Protein AF-A0A918ZRV4-F1 (afdb_monomer_lite)

pLDDT: mean 85.84, std 7.63, range [48.28, 94.5]

Sequence (130 aa):
MVKSHVATDGWVVISCAATLVYVVAMRWCMPTPQAKLRISVAPFVGLVFLVPTAMARGYSLSHTLYLYSCVLLTFVIMLAPVRKRVMADIVEQQQKPWEKVPFNTVSLYWVTFSATGCIIAMIYLWPVLE

Organism: NCBI:txid66376

Foldseek 3Di:
DQQAAQDLVNLVVLLVVLLVLLLVLQLVLEPDPVSSVVSNCVLVVCCVVQVVVCVVVVHDSSLSSLVSSLVSVLVSQLDNVCSVQSNVLVVVCVVVVPDNDDRDPVSVVSNVVSNVVSVVCSVVVVRSHD

Structure (mmCIF, N/CA/C/O backbone):
data_AF-A0A918ZRV4-F1
#
_entry.id   AF-A0A918ZRV4-F1
#
loop_
_atom_site.group_PDB
_atom_site.id
_atom_site.type_symbol
_atom_site.label_atom_id
_atom_site.label_alt_id
_atom_site.label_comp_id
_atom_site.label_asym_id
_atom_site.label_entity_id
_atom_site.label_seq_id
_atom_site.pdbx_PDB_ins_code
_atom_site.Cartn_x
_atom_site.Cartn_y
_atom_site.Cartn_z
_atom_site.occupancy
_atom_site.B_iso_or_equiv
_atom_site.auth_seq_id
_atom_site.auth_comp_id
_atom_site.auth_asym_id
_atom_site.auth_atom_id
_atom_site.pdbx_PDB_model_num
ATOM 1 N N . MET A 1 1 ? 15.061 -19.316 -12.029 1.00 48.28 1 MET A N 1
ATOM 2 C CA . MET A 1 1 ? 14.217 -18.114 -11.851 1.00 48.28 1 MET A CA 1
ATOM 3 C C . MET A 1 1 ? 13.929 -17.552 -13.229 1.00 48.28 1 MET A C 1
ATOM 5 O O . MET A 1 1 ? 14.874 -17.224 -13.932 1.00 48.28 1 MET A O 1
ATOM 9 N N . VAL A 1 2 ? 12.665 -17.531 -13.650 1.00 4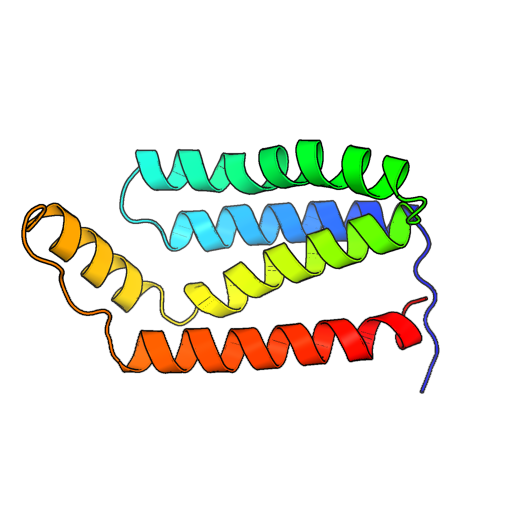9.72 2 VAL A N 1
ATOM 10 C CA . VAL A 1 2 ? 12.256 -16.907 -14.918 1.00 49.72 2 VAL A CA 1
ATOM 11 C C . VAL A 1 2 ? 12.281 -15.392 -14.701 1.00 49.72 2 VAL A C 1
ATOM 13 O O . VAL A 1 2 ? 11.508 -14.894 -13.886 1.00 49.72 2 VAL A O 1
ATOM 16 N N . LYS A 1 3 ? 13.196 -14.675 -15.363 1.00 55.12 3 LYS A N 1
ATOM 17 C CA . LYS A 1 3 ? 13.190 -13.204 -15.385 1.00 55.12 3 LYS A CA 1
ATOM 18 C C . LYS A 1 3 ? 12.001 -12.747 -16.221 1.00 55.12 3 LYS A C 1
ATOM 20 O O . LYS A 1 3 ? 11.885 -13.156 -17.375 1.00 55.12 3 LYS A O 1
ATOM 25 N N . SER A 1 4 ? 11.114 -11.956 -15.630 1.00 68.38 4 SER A N 1
ATOM 26 C CA . SER A 1 4 ? 9.928 -11.431 -16.309 1.00 68.38 4 SER A CA 1
ATOM 27 C C . SER A 1 4 ? 10.033 -9.915 -16.328 1.00 68.38 4 SER A C 1
ATOM 29 O O . SER A 1 4 ? 9.677 -9.271 -15.350 1.00 68.38 4 SER A O 1
ATOM 31 N N . HIS A 1 5 ? 10.546 -9.359 -17.423 1.00 79.12 5 HIS A N 1
ATOM 32 C CA . HIS A 1 5 ? 10.702 -7.915 -17.571 1.00 79.12 5 HIS A CA 1
ATOM 33 C C . HIS A 1 5 ? 9.333 -7.239 -17.688 1.00 79.12 5 HIS A C 1
ATOM 35 O O . HIS A 1 5 ? 8.541 -7.581 -18.571 1.00 79.12 5 HIS A O 1
ATOM 41 N N . VAL A 1 6 ? 9.062 -6.265 -16.820 1.00 81.88 6 VAL A N 1
ATOM 42 C CA . VAL A 1 6 ? 7.846 -5.449 -16.890 1.00 81.88 6 VAL A CA 1
ATOM 43 C C . VAL A 1 6 ? 8.196 -4.073 -17.444 1.00 81.88 6 VAL A C 1
ATOM 45 O O . VAL A 1 6 ? 8.858 -3.263 -16.792 1.00 81.88 6 VAL A O 1
ATOM 48 N N . ALA A 1 7 ? 7.713 -3.801 -18.654 1.00 86.50 7 ALA A N 1
ATOM 49 C CA . ALA A 1 7 ? 7.874 -2.508 -19.300 1.00 86.50 7 ALA A CA 1
ATOM 50 C C . ALA A 1 7 ? 7.110 -1.393 -18.550 1.00 86.50 7 ALA A C 1
ATOM 52 O O . ALA A 1 7 ? 6.275 -1.633 -17.673 1.00 86.50 7 ALA A O 1
ATOM 53 N N . THR A 1 8 ? 7.435 -0.134 -18.854 1.00 85.19 8 THR A N 1
ATOM 54 C CA . THR A 1 8 ? 6.900 1.027 -18.112 1.00 85.19 8 THR A CA 1
ATOM 55 C C . THR A 1 8 ? 5.381 1.154 -18.230 1.00 85.19 8 THR A C 1
ATOM 57 O O . THR A 1 8 ? 4.722 1.496 -17.253 1.00 85.19 8 THR A O 1
ATOM 60 N N . ASP A 1 9 ? 4.817 0.831 -19.390 1.00 85.38 9 ASP A N 1
ATOM 61 C CA . ASP A 1 9 ? 3.373 0.736 -19.620 1.00 85.38 9 ASP A CA 1
ATOM 62 C C . ASP A 1 9 ? 2.714 -0.319 -18.716 1.00 85.38 9 ASP A C 1
ATOM 64 O O . ASP A 1 9 ? 1.684 -0.047 -18.094 1.00 85.38 9 ASP A O 1
ATOM 68 N N . GLY A 1 10 ? 3.356 -1.479 -18.548 1.00 88.75 10 GLY A N 1
ATOM 69 C CA . GLY A 1 10 ? 2.939 -2.503 -17.591 1.00 88.75 10 GLY A CA 1
ATOM 70 C C . GLY A 1 10 ? 2.912 -1.974 -16.155 1.00 88.75 10 GLY A C 1
ATOM 71 O O . GLY A 1 10 ? 1.928 -2.163 -15.437 1.00 88.75 10 GLY A O 1
ATOM 72 N N . TRP A 1 11 ? 3.942 -1.229 -15.748 1.00 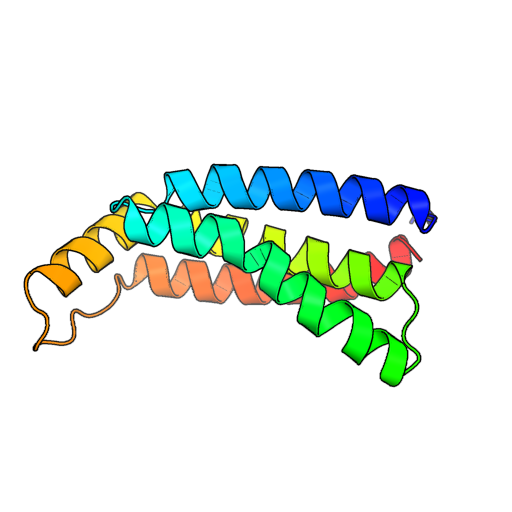90.38 11 TRP A N 1
ATOM 73 C CA . TRP A 1 11 ? 3.990 -0.600 -14.426 1.00 90.38 11 TRP A CA 1
ATOM 74 C C . TRP A 1 11 ? 2.923 0.475 -14.220 1.00 90.38 11 TRP A C 1
ATOM 76 O O . TRP A 1 11 ? 2.397 0.592 -13.112 1.00 90.38 11 TRP A O 1
ATOM 86 N N . VAL A 1 12 ? 2.548 1.222 -15.263 1.00 89.81 12 VAL A N 1
ATOM 87 C CA . VAL A 1 12 ? 1.422 2.165 -15.192 1.00 89.81 12 VAL A CA 1
ATOM 88 C C . VAL A 1 12 ? 0.133 1.409 -14.870 1.00 89.81 12 VAL A C 1
ATOM 90 O O . VAL A 1 12 ? -0.542 1.754 -13.899 1.00 89.81 12 VAL A O 1
ATOM 93 N N . VAL A 1 13 ? -0.168 0.327 -15.594 1.00 92.19 13 VAL A N 1
ATOM 94 C CA . VAL A 1 13 ? -1.366 -0.494 -15.342 1.00 92.19 13 VAL A CA 1
ATOM 95 C C . VAL A 1 13 ? -1.356 -1.084 -13.929 1.00 92.19 13 VAL A C 1
ATOM 97 O O . VAL A 1 13 ? -2.358 -0.987 -13.215 1.00 92.19 13 VAL A O 1
ATOM 100 N N . ILE A 1 14 ? -0.220 -1.637 -13.491 1.00 91.81 14 ILE A N 1
ATOM 101 C CA . ILE A 1 14 ? -0.064 -2.193 -12.138 1.00 91.81 14 ILE A CA 1
ATOM 102 C C . ILE A 1 14 ? -0.284 -1.111 -11.079 1.00 91.81 14 ILE A C 1
ATOM 104 O O . ILE A 1 14 ? -1.006 -1.345 -10.112 1.00 91.81 14 ILE A O 1
ATOM 108 N N . SER A 1 15 ? 0.272 0.086 -11.270 1.00 90.88 15 SER A N 1
ATOM 109 C CA . SER A 1 15 ? 0.111 1.194 -10.326 1.00 90.88 15 SER A CA 1
ATOM 110 C C . SER A 1 15 ? -1.337 1.677 -10.230 1.00 90.88 15 SER A C 1
ATOM 112 O O . SER A 1 15 ? -1.832 1.932 -9.127 1.00 90.88 15 SER A O 1
ATOM 114 N N . CYS A 1 16 ? -2.065 1.720 -11.352 1.00 92.19 16 CYS A N 1
ATOM 115 C CA . CYS A 1 16 ? -3.493 2.021 -11.365 1.00 92.19 16 CYS A CA 1
ATOM 116 C C . CYS A 1 16 ? -4.288 0.952 -10.605 1.00 92.19 16 CYS A C 1
ATOM 118 O O . CYS A 1 16 ? -5.103 1.285 -9.742 1.00 92.19 16 CYS A O 1
ATOM 120 N N . ALA A 1 17 ? -4.016 -0.329 -10.866 1.00 93.75 17 ALA A N 1
ATOM 121 C CA . ALA A 1 17 ? -4.663 -1.436 -10.170 1.00 93.75 17 ALA A CA 1
ATOM 122 C C . ALA A 1 17 ? -4.364 -1.414 -8.659 1.00 93.75 17 ALA A C 1
ATOM 124 O O . ALA A 1 17 ? -5.285 -1.504 -7.847 1.00 93.75 17 ALA A O 1
ATOM 125 N N . ALA A 1 18 ? -3.103 -1.212 -8.269 1.00 92.75 18 ALA A N 1
ATOM 126 C CA . ALA A 1 18 ? -2.685 -1.097 -6.873 1.00 92.75 18 ALA A CA 1
ATOM 127 C C . ALA A 1 18 ? -3.354 0.095 -6.173 1.00 92.75 18 ALA A C 1
ATOM 129 O O . ALA A 1 18 ? -3.779 -0.029 -5.026 1.00 92.75 18 ALA A O 1
ATOM 130 N N . THR A 1 19 ? -3.524 1.220 -6.873 1.00 93.88 19 THR A N 1
ATOM 131 C CA . THR A 1 19 ? -4.260 2.388 -6.365 1.00 93.88 19 THR A CA 1
ATOM 132 C C . THR A 1 19 ? -5.720 2.055 -6.096 1.00 93.88 19 THR A C 1
ATOM 134 O O . THR A 1 19 ? -6.229 2.372 -5.022 1.00 93.88 19 THR A O 1
ATOM 137 N N . LEU A 1 20 ? -6.395 1.375 -7.024 1.00 94.44 20 LEU A N 1
ATOM 138 C CA . LEU A 1 20 ? -7.783 0.957 -6.825 1.00 94.44 20 LEU A CA 1
ATOM 139 C C . LEU A 1 20 ? -7.915 -0.002 -5.637 1.00 94.44 20 LEU A C 1
ATOM 141 O O . LEU A 1 20 ? -8.767 0.210 -4.771 1.00 94.44 20 LEU A O 1
ATOM 145 N N . VAL A 1 21 ? -7.040 -1.010 -5.554 1.00 94.50 21 VAL A N 1
ATOM 146 C CA . VAL A 1 21 ? -6.997 -1.958 -4.431 1.00 94.50 21 VAL A CA 1
ATOM 147 C C . VAL A 1 21 ? -6.777 -1.221 -3.113 1.00 94.50 21 VAL A C 1
ATOM 149 O O . VAL A 1 21 ? -7.521 -1.446 -2.158 1.00 94.50 21 VAL A O 1
ATOM 152 N N . TYR A 1 22 ? -5.812 -0.301 -3.072 1.00 93.50 22 TYR A N 1
ATOM 153 C CA . TYR A 1 22 ? -5.544 0.530 -1.906 1.00 93.50 22 TYR A CA 1
ATOM 154 C C . TYR A 1 22 ? -6.774 1.334 -1.499 1.00 93.50 22 TYR A C 1
ATOM 156 O O . TYR A 1 22 ? -7.211 1.240 -0.356 1.00 93.50 22 TYR A O 1
ATOM 164 N N . VAL A 1 23 ? -7.381 2.085 -2.417 1.00 93.62 23 VAL A N 1
ATOM 165 C CA . VAL A 1 23 ? -8.527 2.942 -2.098 1.00 93.62 23 VAL A CA 1
ATOM 166 C C . VAL A 1 23 ? -9.692 2.110 -1.566 1.00 93.62 23 VAL A C 1
ATOM 168 O O . VAL A 1 23 ? -10.271 2.465 -0.540 1.00 93.62 23 VAL A O 1
ATOM 171 N N . VAL A 1 24 ? -10.021 0.989 -2.210 1.00 93.25 24 VAL A N 1
ATOM 172 C CA . VAL A 1 24 ? -11.117 0.113 -1.772 1.00 93.25 24 VAL A CA 1
ATOM 173 C C . VAL A 1 24 ? -10.824 -0.483 -0.396 1.00 93.25 24 VAL A C 1
ATOM 175 O O . VAL A 1 24 ? -11.641 -0.348 0.520 1.00 93.25 24 VAL A O 1
ATOM 178 N N . ALA A 1 25 ? -9.653 -1.099 -0.221 1.00 91.69 25 ALA A N 1
ATOM 179 C CA . ALA A 1 25 ? -9.285 -1.755 1.028 1.00 91.69 25 ALA A CA 1
ATOM 180 C C . ALA A 1 25 ? -9.176 -0.753 2.184 1.00 91.69 25 ALA A C 1
ATOM 182 O O . ALA A 1 25 ? -9.736 -0.970 3.259 1.00 91.69 25 ALA A O 1
ATOM 183 N N . MET A 1 26 ? -8.522 0.384 1.960 1.00 90.94 26 MET A N 1
ATOM 184 C CA . MET A 1 26 ? -8.328 1.397 2.990 1.00 90.94 26 MET A CA 1
ATOM 185 C C . MET A 1 26 ? -9.626 2.115 3.352 1.00 90.94 26 MET A C 1
ATOM 187 O O . MET A 1 26 ? -9.870 2.353 4.534 1.00 90.94 26 MET A O 1
ATOM 191 N N . ARG A 1 27 ? -10.512 2.399 2.386 1.00 90.50 27 ARG A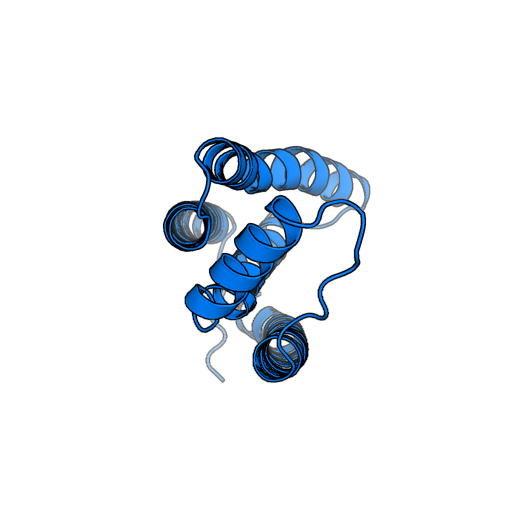 N 1
ATOM 192 C CA . ARG A 1 27 ? -11.850 2.937 2.694 1.00 90.50 27 ARG A CA 1
ATOM 193 C C . ARG A 1 27 ? -12.678 1.960 3.519 1.00 90.50 27 ARG A C 1
ATOM 195 O O . ARG A 1 27 ? -13.445 2.411 4.368 1.00 90.50 27 ARG A O 1
ATOM 202 N N . TRP A 1 28 ? -12.529 0.653 3.295 1.00 88.81 28 TRP A N 1
ATOM 203 C CA . TRP A 1 28 ? -13.166 -0.364 4.133 1.00 88.81 28 TRP A CA 1
ATOM 204 C C . TRP A 1 28 ? -12.642 -0.308 5.573 1.00 88.81 28 TRP A C 1
ATOM 206 O O . TRP A 1 28 ? -13.415 -0.450 6.517 1.00 88.81 28 TRP A O 1
ATOM 216 N N . CYS A 1 29 ? -11.342 -0.076 5.759 1.00 86.50 29 CYS A N 1
ATOM 217 C CA . CYS A 1 29 ? -10.705 -0.055 7.078 1.00 86.50 29 CYS A CA 1
ATOM 218 C C . CYS A 1 29 ? -10.994 1.204 7.908 1.00 86.50 29 CYS A C 1
ATOM 220 O O . CYS A 1 29 ? -10.627 1.242 9.078 1.00 86.50 29 CYS A O 1
ATOM 222 N N . MET A 1 30 ? -11.616 2.236 7.333 1.00 87.81 30 MET A N 1
ATOM 223 C CA . MET A 1 30 ? -11.831 3.515 8.012 1.00 87.81 30 MET A CA 1
ATOM 224 C C . MET A 1 30 ? -13.269 3.650 8.536 1.00 87.81 30 MET A C 1
ATOM 226 O O . MET A 1 30 ? -14.215 3.492 7.757 1.00 87.81 30 MET A O 1
ATOM 230 N N . PRO A 1 31 ? -13.470 3.990 9.826 1.00 85.00 31 PRO A N 1
ATOM 231 C CA . PRO A 1 31 ? -14.808 4.088 10.407 1.00 85.00 31 PRO A CA 1
ATOM 232 C C . PRO A 1 31 ? -15.525 5.392 10.027 1.00 85.00 31 PRO A C 1
ATOM 234 O O . PRO A 1 31 ? -16.739 5.389 9.835 1.00 85.00 31 PRO A O 1
ATOM 237 N N . THR A 1 32 ? -14.794 6.499 9.853 1.00 85.31 32 THR A N 1
ATOM 238 C CA . THR A 1 32 ? -15.384 7.830 9.635 1.00 85.31 32 THR A CA 1
ATOM 239 C C . THR A 1 32 ? -15.336 8.274 8.166 1.00 85.31 32 THR A C 1
ATOM 241 O O . THR A 1 32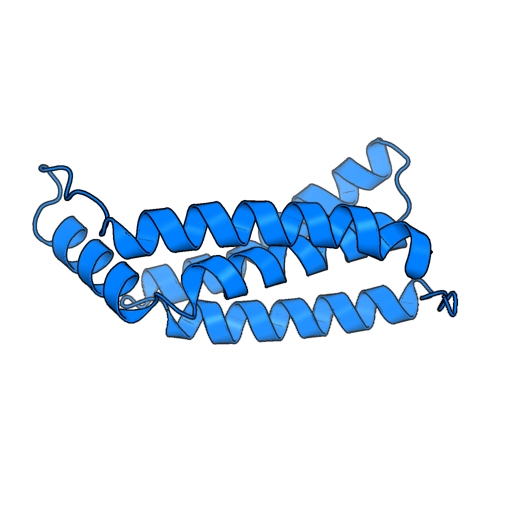 ? -14.391 7.948 7.439 1.00 85.31 32 THR A O 1
ATOM 244 N N . PRO A 1 33 ? -16.325 9.060 7.695 1.00 84.94 33 PRO A N 1
ATOM 245 C CA . PRO A 1 33 ? -16.355 9.552 6.315 1.00 84.94 33 PRO A CA 1
ATOM 246 C C . PRO A 1 33 ? -15.174 10.480 5.991 1.00 84.94 33 PRO A C 1
ATOM 248 O O . PRO A 1 33 ? -14.628 10.415 4.890 1.00 84.94 33 PRO A O 1
ATOM 251 N N . GLN A 1 34 ? -14.713 11.284 6.954 1.00 84.50 34 GLN A N 1
ATOM 252 C CA . GLN A 1 34 ? -13.539 12.143 6.769 1.00 84.50 34 GLN A CA 1
ATOM 253 C C . GLN A 1 34 ? -12.249 11.330 6.586 1.00 84.50 34 GLN A C 1
ATOM 255 O O . GLN A 1 34 ? -11.449 11.645 5.705 1.00 84.50 34 GLN A O 1
ATOM 260 N N . ALA A 1 35 ? -12.055 10.255 7.360 1.00 84.25 35 ALA A N 1
ATOM 261 C CA . ALA A 1 35 ? -10.898 9.375 7.197 1.00 84.25 35 ALA A CA 1
ATOM 262 C C . ALA A 1 35 ? -10.927 8.642 5.845 1.00 84.25 35 ALA A C 1
ATOM 264 O O . ALA A 1 35 ? -9.899 8.551 5.174 1.00 84.25 35 ALA A O 1
ATOM 265 N N . LYS A 1 36 ? -12.113 8.208 5.389 1.00 87.88 36 LYS A N 1
ATOM 266 C CA . LYS A 1 36 ? -12.300 7.631 4.045 1.00 87.88 36 LYS A CA 1
ATOM 267 C C . LYS A 1 36 ? -11.913 8.609 2.936 1.00 87.88 36 LYS A C 1
ATOM 269 O O . LYS A 1 36 ? -11.289 8.197 1.959 1.00 87.88 36 LYS A O 1
ATOM 274 N N . LEU A 1 37 ? -12.258 9.890 3.077 1.00 88.75 37 LEU A N 1
ATOM 275 C CA . LEU A 1 37 ? -11.879 10.916 2.105 1.00 88.75 37 LEU A CA 1
ATOM 276 C C . LEU A 1 37 ? -10.359 11.118 2.087 1.00 88.75 37 LEU A C 1
ATOM 278 O O . LEU A 1 37 ? -9.742 10.994 1.033 1.00 88.75 37 LEU A O 1
ATOM 282 N N . ARG A 1 38 ? -9.747 11.344 3.258 1.00 86.25 38 ARG A N 1
ATOM 283 C CA . ARG A 1 38 ? -8.294 11.551 3.380 1.00 86.25 38 ARG A CA 1
ATOM 284 C C . ARG A 1 38 ? -7.503 10.395 2.778 1.00 86.25 38 ARG A C 1
ATOM 286 O O . ARG A 1 38 ? -6.571 10.627 2.014 1.00 86.25 38 ARG A O 1
ATOM 293 N N . ILE A 1 39 ? -7.915 9.158 3.054 1.00 87.06 39 ILE A N 1
ATOM 294 C CA . ILE A 1 39 ? -7.204 7.988 2.540 1.00 87.06 39 ILE A CA 1
ATOM 295 C C . ILE A 1 39 ? -7.426 7.757 1.047 1.00 87.06 39 ILE A C 1
ATOM 297 O O . ILE A 1 39 ? -6.560 7.208 0.385 1.00 87.06 39 ILE A O 1
ATOM 301 N N . SER A 1 40 ? -8.543 8.228 0.487 1.00 86.44 40 SER A N 1
ATOM 302 C CA . SER A 1 40 ? -8.762 8.170 -0.964 1.00 86.44 40 SER A CA 1
ATOM 303 C C . SER A 1 40 ? -7.836 9.126 -1.723 1.00 86.44 40 SER A C 1
ATOM 305 O O . SER A 1 40 ? -7.490 8.852 -2.865 1.00 86.44 40 SER A O 1
ATOM 307 N N . VAL A 1 41 ? -7.434 10.238 -1.096 1.00 88.88 41 VAL A N 1
ATOM 308 C CA . VAL A 1 41 ? -6.588 11.272 -1.719 1.00 88.88 41 VAL A CA 1
ATOM 309 C C . VAL A 1 41 ? -5.091 11.022 -1.476 1.00 88.88 41 VAL A C 1
ATOM 311 O O . VAL A 1 41 ? -4.262 11.392 -2.305 1.00 88.88 41 VAL A O 1
ATOM 314 N N . ALA A 1 42 ? -4.737 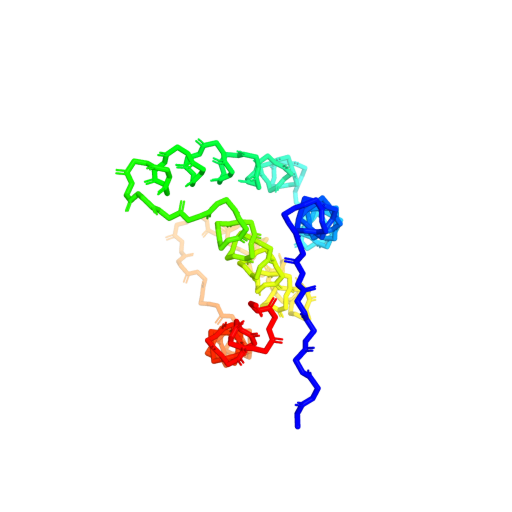10.331 -0.387 1.00 88.19 42 ALA A N 1
ATOM 315 C CA . ALA A 1 42 ? -3.363 9.960 -0.035 1.00 88.19 42 ALA A CA 1
ATOM 316 C C . ALA A 1 42 ? -2.505 9.383 -1.189 1.00 88.19 42 ALA A C 1
ATOM 318 O O . ALA A 1 42 ? -1.387 9.872 -1.368 1.00 88.19 42 ALA A O 1
ATOM 319 N N . PRO A 1 43 ? -2.974 8.413 -2.003 1.00 85.12 43 PRO A N 1
ATOM 320 C CA . PRO A 1 43 ? -2.162 7.847 -3.082 1.00 85.12 43 PRO A CA 1
ATOM 321 C C . PRO A 1 43 ? -1.823 8.876 -4.166 1.00 85.12 43 PRO A C 1
ATOM 323 O O . PRO A 1 43 ? -0.736 8.814 -4.736 1.00 85.12 43 PRO A O 1
ATOM 326 N N . PHE A 1 44 ? -2.709 9.840 -4.428 1.00 88.12 44 PHE A N 1
ATOM 327 C CA . PHE A 1 44 ? -2.479 10.893 -5.419 1.00 88.12 44 PHE A CA 1
ATOM 328 C C . PHE A 1 44 ? -1.471 11.919 -4.919 1.00 88.12 44 PHE A C 1
ATOM 330 O O . PHE A 1 44 ? -0.566 12.296 -5.655 1.00 88.12 44 PHE A O 1
ATOM 337 N N . VAL A 1 45 ? -1.580 12.315 -3.647 1.00 86.38 45 VAL A N 1
ATOM 338 C CA . VAL A 1 45 ? -0.582 13.178 -3.003 1.00 86.38 45 VAL A CA 1
ATOM 339 C C . VAL A 1 45 ? 0.784 12.500 -3.057 1.00 86.38 45 VAL A C 1
ATOM 341 O O . VAL A 1 45 ? 1.742 13.092 -3.541 1.00 86.38 45 VAL A O 1
ATOM 344 N N . GLY A 1 46 ? 0.858 11.229 -2.651 1.00 80.94 46 GLY A N 1
ATOM 345 C CA . GLY A 1 46 ? 2.086 10.442 -2.728 1.00 80.94 46 GLY A CA 1
ATOM 346 C C . GLY A 1 46 ? 2.684 10.430 -4.134 1.00 80.94 46 GLY A C 1
ATOM 347 O O . GLY A 1 46 ? 3.865 10.709 -4.286 1.00 80.94 46 GLY A O 1
ATOM 348 N N . LEU A 1 47 ? 1.871 10.194 -5.165 1.00 84.75 47 LEU A N 1
ATOM 349 C CA . LEU A 1 47 ? 2.331 10.145 -6.554 1.00 84.75 47 LEU A CA 1
ATOM 350 C C . LEU A 1 47 ? 2.850 11.503 -7.062 1.00 84.75 47 LEU A C 1
ATOM 352 O O . LEU A 1 47 ? 3.915 11.555 -7.676 1.00 84.75 47 LEU A O 1
ATOM 356 N N . VAL A 1 48 ? 2.153 12.603 -6.750 1.00 85.00 48 VAL A N 1
ATOM 357 C CA . VAL A 1 48 ? 2.547 13.970 -7.146 1.00 85.00 48 VAL A CA 1
ATOM 358 C C . VAL A 1 48 ? 3.864 14.401 -6.501 1.00 85.00 48 VAL A C 1
ATOM 360 O O . VAL A 1 48 ? 4.625 15.131 -7.124 1.00 85.00 48 VAL A O 1
ATOM 363 N N . PHE A 1 49 ? 4.172 13.948 -5.283 1.00 84.00 49 PHE A N 1
ATOM 364 C CA . PHE A 1 49 ? 5.464 14.235 -4.649 1.00 84.00 49 PHE A CA 1
ATOM 365 C C . PHE A 1 49 ? 6.564 13.266 -5.089 1.00 84.00 49 PHE A C 1
ATOM 367 O O . PHE A 1 49 ? 7.709 13.673 -5.295 1.00 84.00 49 PHE A O 1
ATOM 374 N N . LEU A 1 50 ? 6.237 11.984 -5.237 1.00 83.38 50 LEU A N 1
ATOM 375 C CA . LEU A 1 50 ? 7.212 10.920 -5.450 1.00 83.38 50 LEU A CA 1
ATOM 376 C C . LEU A 1 50 ? 7.741 10.894 -6.891 1.00 83.38 50 LEU A C 1
ATOM 378 O O . LEU A 1 50 ? 8.938 10.713 -7.083 1.00 83.38 50 LEU A O 1
ATOM 382 N N . VAL A 1 51 ? 6.902 11.154 -7.900 1.00 80.81 51 VAL A N 1
ATOM 383 C CA . VAL A 1 51 ? 7.339 11.143 -9.309 1.00 80.81 51 VAL A CA 1
ATOM 384 C C . VAL A 1 51 ? 8.338 12.270 -9.624 1.00 80.81 51 VAL A C 1
ATOM 386 O O . VAL A 1 51 ? 9.431 11.959 -10.099 1.00 80.81 51 VAL A O 1
ATOM 389 N N . PRO A 1 52 ? 8.070 13.555 -9.316 1.00 80.62 52 PRO A N 1
ATOM 390 C CA . PRO A 1 52 ? 9.018 14.631 -9.611 1.00 80.62 52 PRO A CA 1
ATOM 391 C C . PRO A 1 52 ? 10.323 14.506 -8.823 1.00 80.62 52 PRO A C 1
ATOM 393 O O . PRO A 1 52 ? 11.396 14.780 -9.354 1.00 80.62 52 PRO A O 1
ATOM 396 N N . THR A 1 53 ? 10.255 14.062 -7.563 1.00 82.06 53 THR A N 1
ATOM 397 C CA . THR A 1 53 ? 11.456 13.877 -6.733 1.00 82.06 53 THR A CA 1
ATOM 398 C C . THR A 1 53 ? 12.313 12.710 -7.211 1.00 82.06 53 THR A C 1
ATOM 400 O O . THR A 1 53 ? 13.540 12.823 -7.215 1.00 82.06 53 THR A O 1
ATOM 403 N N . ALA A 1 54 ? 11.696 11.614 -7.656 1.00 82.75 54 ALA A N 1
ATOM 404 C CA . ALA A 1 54 ? 12.407 10.488 -8.245 1.00 82.75 54 ALA A CA 1
ATOM 405 C C . ALA A 1 54 ? 13.080 10.879 -9.569 1.00 82.75 54 ALA A C 1
ATOM 407 O O . ALA A 1 54 ? 14.262 10.588 -9.759 1.00 82.75 54 ALA A O 1
ATOM 408 N N . MET A 1 55 ? 12.377 11.626 -10.428 1.00 81.06 55 MET A N 1
ATOM 409 C CA . MET A 1 55 ? 12.938 12.161 -11.673 1.00 81.06 55 MET A CA 1
ATOM 410 C C . MET A 1 55 ? 14.111 13.113 -11.416 1.00 81.06 55 MET A C 1
ATOM 412 O O . MET A 1 55 ? 15.150 12.984 -12.057 1.00 81.06 55 MET A O 1
ATOM 416 N N . ALA A 1 56 ? 13.995 14.016 -10.436 1.00 85.44 56 ALA A N 1
ATOM 417 C CA . ALA A 1 56 ? 15.082 14.919 -10.048 1.00 85.44 56 ALA A CA 1
ATOM 418 C C . ALA A 1 56 ? 16.332 14.175 -9.536 1.00 85.44 56 ALA A C 1
ATOM 420 O O . ALA A 1 56 ? 17.439 14.702 -9.607 1.00 85.44 56 ALA A O 1
ATOM 421 N N . ARG A 1 57 ? 16.162 12.948 -9.029 1.00 85.94 57 ARG A N 1
ATOM 422 C CA . ARG A 1 57 ? 17.248 12.063 -8.579 1.00 85.94 57 ARG A CA 1
ATOM 423 C C . ARG A 1 57 ? 17.727 11.077 -9.653 1.00 85.94 57 ARG A C 1
ATOM 425 O O . ARG A 1 57 ? 18.599 10.266 -9.362 1.00 85.94 57 ARG A O 1
ATOM 432 N N . GLY A 1 58 ? 17.180 11.140 -10.869 1.00 84.69 58 GLY A N 1
ATOM 433 C CA . GLY A 1 58 ? 17.570 10.280 -11.988 1.00 84.69 58 GLY A CA 1
ATOM 434 C C . GLY A 1 58 ? 17.035 8.845 -11.921 1.00 84.69 58 GLY A C 1
ATOM 435 O O . GLY A 1 58 ? 17.509 7.993 -12.669 1.00 84.69 58 GLY A O 1
ATOM 436 N N . TYR A 1 59 ? 16.061 8.554 -11.053 1.00 85.25 59 TYR A N 1
ATOM 437 C CA . TYR A 1 59 ? 15.415 7.239 -11.038 1.00 85.25 59 TYR A CA 1
ATOM 438 C C . TYR A 1 59 ? 14.537 7.045 -12.277 1.00 85.25 59 TYR A C 1
ATOM 440 O O . TYR A 1 59 ? 13.891 7.980 -12.755 1.00 85.25 59 TYR A O 1
ATOM 448 N N . SER A 1 60 ? 14.469 5.808 -12.776 1.00 86.62 60 SER A N 1
ATOM 449 C CA . SER A 1 60 ? 13.571 5.469 -13.878 1.00 86.62 60 SER A CA 1
ATOM 450 C C . SER A 1 60 ? 12.104 5.531 -13.440 1.00 86.62 60 SER A C 1
ATOM 452 O O . SER A 1 60 ? 11.750 5.277 -12.280 1.00 86.62 60 SER A O 1
ATOM 454 N N . LEU A 1 61 ? 11.219 5.846 -14.389 1.00 85.88 61 LEU A N 1
ATOM 455 C CA . LEU A 1 61 ? 9.781 5.886 -14.133 1.00 85.88 61 LEU A CA 1
ATOM 456 C C . LEU A 1 61 ? 9.241 4.503 -13.731 1.00 85.88 61 LEU A C 1
ATOM 458 O O . LEU A 1 61 ? 8.427 4.417 -12.817 1.00 85.88 61 LEU A O 1
ATOM 462 N N . SER A 1 62 ? 9.739 3.421 -14.342 1.00 86.94 62 SER A N 1
ATOM 463 C CA . SER A 1 62 ? 9.371 2.045 -13.978 1.00 86.94 62 SER A CA 1
ATOM 464 C C . SER A 1 62 ? 9.725 1.715 -12.528 1.00 86.94 62 SER A C 1
ATOM 466 O O . SER A 1 62 ? 8.878 1.213 -11.794 1.00 86.94 62 SER A O 1
ATOM 468 N N . HIS A 1 63 ? 10.932 2.072 -12.078 1.00 86.25 63 HIS A N 1
ATOM 469 C CA . HIS A 1 63 ? 11.354 1.855 -10.693 1.00 86.25 63 HIS A CA 1
ATOM 470 C C . HIS A 1 63 ? 10.509 2.667 -9.705 1.00 86.25 63 HIS A C 1
ATOM 472 O O . HIS A 1 63 ? 10.108 2.187 -8.647 1.00 86.25 63 HIS A O 1
ATOM 478 N N . THR A 1 64 ? 10.165 3.893 -10.090 1.00 89.50 64 THR A N 1
ATOM 479 C CA . THR A 1 64 ? 9.313 4.784 -9.299 1.00 89.50 64 THR A CA 1
ATOM 480 C C . THR A 1 64 ? 7.896 4.217 -9.135 1.00 89.50 64 THR A C 1
ATOM 482 O O . THR A 1 64 ? 7.369 4.169 -8.023 1.00 89.50 64 THR A O 1
ATOM 485 N N . LEU A 1 65 ? 7.288 3.742 -10.228 1.00 89.38 65 LEU A N 1
ATOM 486 C CA . LEU A 1 65 ? 5.953 3.132 -10.233 1.00 89.38 65 LEU A CA 1
ATOM 487 C C . LEU A 1 65 ? 5.920 1.776 -9.514 1.00 89.38 65 LEU A C 1
ATOM 489 O O . LEU A 1 65 ? 4.924 1.455 -8.857 1.00 89.38 65 LEU A O 1
ATOM 493 N N . TYR A 1 66 ? 7.008 1.009 -9.588 1.00 90.31 66 TYR A N 1
ATOM 494 C CA . TYR A 1 66 ? 7.198 -0.202 -8.796 1.00 90.31 66 TYR A CA 1
ATOM 495 C C . TYR A 1 66 ? 7.145 0.096 -7.297 1.00 90.31 66 TYR A C 1
ATOM 497 O O . TYR A 1 66 ? 6.282 -0.435 -6.595 1.00 90.31 66 TYR A O 1
ATOM 505 N N . LEU A 1 67 ? 8.010 0.998 -6.818 1.00 89.75 67 LEU A N 1
ATOM 506 C CA . LEU A 1 67 ? 8.069 1.372 -5.403 1.00 89.75 67 LEU A CA 1
ATOM 507 C C . LEU A 1 67 ? 6.732 1.934 -4.920 1.00 89.75 67 LEU A C 1
ATOM 509 O O . LEU A 1 67 ? 6.250 1.555 -3.853 1.00 89.75 67 LEU A O 1
ATOM 513 N N . TYR A 1 68 ? 6.102 2.787 -5.729 1.00 90.69 68 TYR A N 1
ATOM 514 C CA . TYR A 1 68 ? 4.769 3.308 -5.452 1.00 90.69 68 TYR A CA 1
ATOM 515 C C . TYR A 1 68 ? 3.748 2.182 -5.234 1.00 90.69 68 TYR A C 1
ATOM 517 O O . TYR A 1 68 ? 3.067 2.147 -4.207 1.00 90.69 68 TYR A O 1
ATOM 525 N N . SER A 1 69 ? 3.687 1.219 -6.156 1.00 92.25 69 SER A N 1
ATOM 526 C CA . SER A 1 69 ? 2.762 0.084 -6.078 1.00 92.25 69 SER A CA 1
ATOM 527 C C . SER A 1 69 ? 3.033 -0.790 -4.849 1.00 92.25 69 SER A C 1
ATOM 529 O O . SER A 1 69 ? 2.102 -1.138 -4.120 1.00 92.25 69 SER A O 1
ATOM 531 N N . CYS A 1 70 ? 4.303 -1.099 -4.567 1.00 91.62 70 CYS A N 1
ATOM 532 C CA . CYS A 1 70 ? 4.703 -1.873 -3.391 1.00 91.62 70 CYS A CA 1
ATOM 533 C C . CYS A 1 70 ? 4.307 -1.189 -2.082 1.00 91.62 70 CYS A C 1
ATOM 535 O O . CYS A 1 70 ? 3.775 -1.845 -1.185 1.00 91.62 70 CYS A O 1
ATOM 537 N N . VAL A 1 71 ? 4.514 0.125 -1.969 1.00 90.81 71 VAL A N 1
ATOM 538 C CA . VAL A 1 71 ? 4.139 0.896 -0.777 1.00 90.81 71 VAL A CA 1
ATOM 539 C C . VAL A 1 71 ? 2.625 0.873 -0.566 1.00 90.81 71 VAL A C 1
ATOM 541 O O . VAL A 1 71 ? 2.169 0.611 0.549 1.00 90.81 71 VAL A O 1
ATOM 544 N N . LEU A 1 72 ? 1.832 1.075 -1.624 1.00 92.44 72 LEU A N 1
ATOM 545 C CA . LEU A 1 72 ? 0.373 0.987 -1.531 1.00 92.44 72 LEU A CA 1
ATOM 546 C C . LEU A 1 72 ? -0.083 -0.391 -1.036 1.00 92.44 72 LEU A C 1
ATOM 548 O O . LEU A 1 72 ? -0.867 -0.482 -0.090 1.00 92.44 72 LEU A O 1
ATOM 552 N N . LEU A 1 73 ? 0.436 -1.467 -1.628 1.00 93.19 73 LEU A N 1
ATOM 553 C CA . LEU A 1 73 ? 0.095 -2.828 -1.214 1.00 93.19 73 LEU A CA 1
ATOM 554 C C . LEU A 1 73 ? 0.560 -3.132 0.215 1.00 93.19 73 LEU A C 1
ATOM 556 O O . LEU A 1 73 ? -0.165 -3.787 0.961 1.00 93.19 73 LEU A O 1
ATOM 560 N N . THR A 1 74 ? 1.710 -2.600 0.632 1.00 92.06 74 THR A N 1
ATOM 561 C CA . THR A 1 74 ? 2.222 -2.738 2.003 1.00 92.06 74 THR A CA 1
ATOM 562 C C . THR A 1 74 ? 1.222 -2.191 3.018 1.00 92.06 74 THR A C 1
ATOM 564 O O . THR A 1 74 ? 0.868 -2.889 3.967 1.00 92.06 74 THR A O 1
ATOM 567 N N . PHE A 1 75 ? 0.671 -0.995 2.787 1.00 89.31 75 PHE A N 1
ATOM 568 C CA . PHE A 1 75 ? -0.370 -0.440 3.659 1.00 89.31 75 PHE A CA 1
ATOM 569 C C . PHE A 1 75 ? -1.622 -1.319 3.725 1.00 89.31 75 PHE A C 1
ATOM 571 O O . PHE A 1 75 ? -2.185 -1.505 4.806 1.00 89.31 75 PHE A O 1
ATOM 578 N N . VAL A 1 76 ? -2.042 -1.888 2.592 1.00 92.44 76 VAL A N 1
ATOM 579 C CA . VAL A 1 76 ? -3.188 -2.806 2.544 1.00 92.44 76 VAL A CA 1
ATOM 580 C C . VAL A 1 76 ? -2.916 -4.056 3.380 1.00 92.44 76 VAL A C 1
ATOM 582 O O . VAL A 1 76 ? -3.752 -4.428 4.202 1.00 92.44 76 VAL A O 1
ATOM 585 N N . ILE A 1 77 ? -1.746 -4.677 3.228 1.00 93.19 77 ILE A N 1
ATOM 586 C CA . ILE A 1 77 ? -1.355 -5.886 3.970 1.00 93.19 77 ILE A CA 1
ATOM 587 C C . ILE A 1 77 ? -1.234 -5.597 5.474 1.00 93.19 77 ILE A C 1
ATOM 589 O O . ILE A 1 77 ? -1.664 -6.404 6.303 1.00 93.19 77 ILE A O 1
ATOM 593 N N . MET A 1 78 ? -0.698 -4.432 5.838 1.00 91.25 78 MET A N 1
ATOM 594 C CA . MET A 1 78 ? -0.551 -4.027 7.235 1.00 91.25 78 MET A CA 1
ATOM 595 C C . MET A 1 78 ? -1.902 -3.795 7.916 1.00 91.25 78 MET A C 1
ATOM 597 O O . MET A 1 78 ? -2.058 -4.154 9.081 1.00 91.25 78 MET A O 1
ATOM 601 N N . LEU A 1 79 ? -2.880 -3.202 7.221 1.00 88.12 79 LEU A N 1
ATOM 602 C CA . LEU A 1 79 ? -4.084 -2.660 7.865 1.00 88.12 79 LEU A CA 1
ATOM 603 C C . LEU A 1 79 ? -5.359 -3.470 7.603 1.00 88.12 79 LEU A C 1
ATOM 605 O O . LEU A 1 79 ? -6.198 -3.575 8.499 1.00 88.12 79 LEU A O 1
ATOM 609 N N . ALA A 1 80 ? -5.515 -4.093 6.432 1.00 90.31 80 ALA A N 1
ATOM 610 C CA . ALA A 1 80 ? -6.731 -4.839 6.097 1.00 90.31 80 ALA A CA 1
ATOM 611 C C . ALA A 1 80 ? -7.006 -6.051 7.016 1.00 90.31 80 ALA A C 1
ATOM 613 O O . ALA A 1 80 ? -8.154 -6.201 7.452 1.00 90.31 80 ALA A O 1
ATOM 614 N N . PRO A 1 81 ? -6.011 -6.888 7.385 1.00 89.00 81 PRO A N 1
ATOM 615 C CA . PRO A 1 81 ? -6.240 -8.057 8.244 1.00 89.00 81 PRO A CA 1
ATOM 616 C C . PRO A 1 81 ? -6.630 -7.683 9.677 1.00 89.00 81 PRO A C 1
ATOM 618 O O . PRO A 1 81 ? -7.444 -8.354 10.311 1.00 89.00 81 PRO A O 1
ATOM 621 N N . VAL A 1 82 ? -6.096 -6.569 10.180 1.00 89.50 82 VAL A N 1
ATOM 622 C CA . VAL A 1 82 ? -6.334 -6.074 11.544 1.00 89.50 82 VAL A CA 1
ATOM 623 C C . VAL A 1 82 ? -7.365 -4.944 11.595 1.00 89.50 82 VAL A C 1
ATOM 625 O O . VAL A 1 82 ? -7.544 -4.319 12.640 1.00 89.50 82 VAL A O 1
ATOM 628 N N . ARG A 1 83 ? -8.113 -4.724 10.503 1.00 86.94 83 ARG A N 1
ATOM 629 C CA . ARG A 1 83 ? -9.036 -3.588 10.342 1.00 86.94 83 ARG A CA 1
ATOM 630 C C . ARG A 1 83 ? -9.996 -3.404 11.509 1.00 86.94 83 ARG A C 1
ATOM 632 O O . ARG A 1 83 ? -10.173 -2.294 11.975 1.00 86.94 83 ARG A O 1
ATOM 639 N N . LYS A 1 84 ? -10.592 -4.489 12.020 1.00 86.44 84 LYS A N 1
ATOM 640 C CA . LYS A 1 84 ? -11.593 -4.408 13.097 1.00 86.44 84 LYS A CA 1
ATOM 641 C C . LYS A 1 84 ? -10.981 -3.853 14.383 1.00 86.44 84 LYS A C 1
ATOM 643 O O . LYS A 1 84 ? -11.627 -3.076 15.072 1.00 86.44 84 LYS A O 1
ATOM 648 N N . ARG A 1 85 ? -9.737 -4.243 14.672 1.00 85.75 85 ARG A N 1
ATOM 649 C CA . ARG A 1 85 ? -8.989 -3.786 15.846 1.00 85.75 85 ARG A CA 1
ATOM 650 C C . ARG A 1 85 ? -8.540 -2.343 15.660 1.00 85.75 85 ARG A C 1
ATOM 652 O O . ARG A 1 85 ? -8.817 -1.523 16.512 1.00 85.75 85 ARG A O 1
ATOM 659 N N . VAL A 1 86 ? -7.978 -2.013 14.497 1.00 82.31 86 VAL A N 1
ATOM 660 C CA . VAL A 1 86 ? -7.585 -0.633 14.164 1.00 82.31 86 VAL A CA 1
ATOM 661 C C . VAL A 1 86 ? -8.786 0.319 14.207 1.00 82.31 86 VAL A C 1
ATOM 663 O O . VAL A 1 86 ? -8.677 1.420 14.728 1.00 82.31 86 VAL A O 1
ATOM 666 N N . MET A 1 87 ? -9.949 -0.099 13.703 1.00 84.69 87 MET A N 1
ATOM 667 C CA . MET A 1 87 ? -11.180 0.692 13.777 1.00 84.69 87 MET A CA 1
ATOM 668 C C . MET A 1 87 ? -11.636 0.910 15.221 1.00 84.69 87 MET A C 1
ATOM 670 O O . MET A 1 87 ? -12.047 2.021 15.542 1.00 84.69 87 MET A O 1
ATOM 674 N N . ALA A 1 88 ? -11.566 -0.118 16.072 1.00 85.50 88 ALA A N 1
ATOM 675 C CA . ALA A 1 88 ? -11.895 0.005 17.490 1.00 85.50 88 ALA A CA 1
ATOM 676 C C . ALA A 1 88 ? -10.943 0.983 18.194 1.00 85.50 88 ALA A C 1
ATOM 678 O O . ALA A 1 88 ? -11.417 1.922 18.824 1.00 85.50 88 ALA A O 1
ATOM 679 N N . ASP A 1 89 ? -9.633 0.840 17.969 1.00 83.31 89 ASP A N 1
ATOM 680 C CA . ASP A 1 89 ? -8.607 1.730 18.521 1.00 83.31 89 ASP A CA 1
ATOM 681 C C . ASP A 1 89 ? -8.836 3.191 18.064 1.00 83.31 89 ASP A C 1
ATOM 683 O O . ASP A 1 89 ? -8.722 4.118 18.862 1.00 83.31 89 ASP A O 1
ATOM 687 N N . ILE A 1 90 ? -9.221 3.423 16.796 1.00 80.88 90 ILE A N 1
ATOM 688 C CA . ILE A 1 90 ? -9.555 4.766 16.277 1.00 80.88 90 ILE A CA 1
ATOM 689 C C . ILE A 1 90 ? -10.786 5.347 16.980 1.00 80.88 90 ILE A C 1
ATOM 691 O O . ILE A 1 90 ? -10.788 6.526 17.329 1.00 80.88 90 ILE A O 1
ATOM 695 N N . VAL A 1 91 ? -11.841 4.552 17.163 1.00 84.06 91 VAL A N 1
ATOM 696 C CA . VAL A 1 91 ? -13.065 5.012 17.837 1.00 84.06 91 VAL A CA 1
ATOM 697 C C . VAL A 1 91 ? -12.783 5.323 19.306 1.00 84.06 91 VAL A C 1
ATOM 699 O O . VAL A 1 91 ? -13.229 6.357 19.798 1.00 84.06 91 VAL A O 1
ATOM 702 N N . GLU A 1 92 ? -12.001 4.486 19.987 1.00 83.44 92 GLU A N 1
ATOM 703 C CA . GLU A 1 92 ? -11.614 4.704 21.383 1.00 83.44 92 GLU A CA 1
ATOM 704 C C . GLU A 1 92 ? -10.756 5.970 21.539 1.00 83.44 92 GLU A C 1
ATOM 706 O O . GLU A 1 92 ? -11.022 6.798 22.409 1.00 83.44 92 GLU A O 1
ATOM 711 N N . GLN A 1 93 ? -9.805 6.194 20.626 1.00 81.12 93 GLN A N 1
ATOM 712 C CA . GLN A 1 93 ? -9.027 7.436 20.551 1.00 81.12 93 GLN A CA 1
ATOM 713 C C . GLN A 1 93 ? -9.912 8.672 20.326 1.00 81.12 93 GLN A C 1
ATOM 715 O O . GLN A 1 93 ? -9.664 9.724 20.911 1.00 81.12 93 GLN A O 1
ATOM 720 N N . GLN A 1 94 ? -10.970 8.567 19.514 1.00 80.75 94 GLN A N 1
ATOM 721 C CA . GLN A 1 94 ? -11.918 9.673 19.335 1.00 80.75 94 GLN A CA 1
ATOM 722 C C . GLN A 1 94 ? -12.759 9.949 20.587 1.00 80.75 94 GLN A C 1
ATOM 724 O O . GLN A 1 94 ? -13.113 11.101 20.830 1.00 80.75 94 GLN A O 1
ATOM 729 N N . GLN A 1 95 ? -13.082 8.921 21.376 1.00 84.06 95 GLN A N 1
ATOM 730 C CA . GLN A 1 95 ? -13.814 9.075 22.637 1.00 84.06 95 GLN A CA 1
ATOM 731 C C . GLN A 1 95 ? -12.935 9.646 23.757 1.00 84.06 95 GLN A C 1
ATOM 733 O O . GLN A 1 95 ? -13.440 10.351 24.630 1.00 84.06 95 GLN A O 1
ATOM 738 N N . LYS A 1 96 ? -11.625 9.380 23.719 1.00 82.25 96 LYS A N 1
ATOM 739 C CA . LYS A 1 96 ? -10.649 9.830 24.717 1.00 82.25 96 LYS A CA 1
ATOM 740 C C . LYS A 1 96 ? -9.518 10.653 24.085 1.00 82.25 96 LYS A C 1
ATOM 742 O O . LYS A 1 96 ? -8.364 10.238 24.112 1.00 82.25 96 LYS A O 1
ATOM 747 N N . PRO A 1 97 ? -9.799 11.859 23.565 1.00 73.56 97 PRO A N 1
ATOM 748 C CA . PRO A 1 97 ? -8.808 12.640 22.820 1.00 73.56 97 PRO A CA 1
ATOM 749 C C . PRO A 1 97 ? -7.587 13.075 23.652 1.00 73.56 97 PRO A C 1
ATOM 751 O O . PRO A 1 97 ? -6.546 13.398 23.085 1.00 73.56 97 PRO A O 1
ATOM 754 N N . TRP A 1 98 ? -7.702 13.088 24.983 1.00 79.81 98 TRP A N 1
ATOM 755 C CA . TRP A 1 98 ? -6.647 13.525 25.906 1.00 79.81 98 TRP A CA 1
ATOM 756 C C . TRP A 1 98 ? -5.862 12.370 26.542 1.00 79.81 98 TRP A C 1
ATOM 758 O O . TRP A 1 98 ? -4.899 12.615 27.264 1.00 79.81 98 TRP A O 1
ATOM 768 N N . GLU A 1 99 ? -6.251 11.119 26.280 1.00 78.12 99 GLU A N 1
ATOM 769 C CA . GLU A 1 99 ? -5.631 9.929 26.863 1.00 78.12 99 GLU A CA 1
ATOM 770 C C . GLU A 1 99 ? -5.127 9.018 25.738 1.00 78.12 99 GLU A C 1
ATOM 772 O O . GLU A 1 99 ? -5.881 8.601 24.861 1.00 78.12 99 GLU A O 1
ATOM 777 N N . LYS A 1 100 ? -3.826 8.710 25.727 1.00 69.69 100 LYS A N 1
ATOM 778 C CA . LYS A 1 100 ? -3.238 7.876 24.674 1.00 69.69 100 LYS A CA 1
ATOM 779 C C . LYS A 1 100 ? -3.681 6.422 24.859 1.00 69.69 100 LYS A C 1
ATOM 781 O O . LYS A 1 100 ? -3.058 5.680 25.613 1.00 69.69 100 LYS A O 1
ATOM 786 N N . VAL A 1 101 ? -4.715 6.009 24.131 1.00 71.50 101 VAL A N 1
ATOM 787 C CA . VAL A 1 101 ? -5.142 4.604 24.052 1.00 71.50 101 VAL A CA 1
ATOM 788 C C . VAL A 1 101 ? -3.999 3.758 23.472 1.00 71.50 101 VAL A C 1
ATOM 790 O O . VAL A 1 101 ? -3.524 4.056 22.366 1.00 71.50 101 VAL A O 1
ATOM 793 N N . PRO A 1 102 ? -3.509 2.738 24.197 1.00 72.00 102 PRO A N 1
ATOM 794 C CA . PRO A 1 102 ? -2.464 1.861 23.695 1.00 72.00 102 PRO A CA 1
ATOM 795 C C . PRO A 1 102 ? -2.993 1.048 22.512 1.00 72.00 102 PRO A C 1
ATOM 797 O O . PRO A 1 102 ? -4.065 0.457 22.582 1.00 72.00 102 PRO A O 1
ATOM 800 N N . PHE A 1 103 ? -2.222 1.000 21.424 1.00 70.62 103 PHE A N 1
ATOM 801 C CA . PHE A 1 103 ? -2.552 0.148 20.284 1.00 70.62 103 PHE A CA 1
ATOM 802 C C . PHE A 1 103 ? -2.657 -1.310 20.716 1.00 70.62 103 PHE A C 1
ATOM 804 O O . PHE A 1 103 ? -1.830 -1.798 21.494 1.00 70.62 103 PHE A O 1
ATOM 811 N N . ASN A 1 104 ? -3.622 -2.028 20.142 1.00 82.81 104 ASN A N 1
ATOM 812 C CA . ASN A 1 104 ? -3.745 -3.456 20.381 1.00 82.81 104 ASN A CA 1
ATOM 813 C C . ASN A 1 104 ? -2.422 -4.169 20.043 1.00 82.81 104 ASN A C 1
ATOM 815 O O . ASN A 1 104 ? -1.945 -4.114 18.907 1.00 82.81 104 ASN A O 1
ATOM 819 N N . THR A 1 105 ? -1.844 -4.875 21.017 1.00 83.88 105 THR A N 1
ATOM 820 C CA . THR A 1 105 ? -0.544 -5.551 20.898 1.00 83.88 105 THR A CA 1
ATOM 821 C C . THR A 1 105 ? -0.480 -6.499 19.700 1.00 83.88 105 THR A C 1
ATOM 823 O O . THR A 1 105 ? 0.542 -6.578 19.021 1.00 83.88 105 THR A O 1
ATOM 826 N N . VAL A 1 106 ? -1.583 -7.180 19.376 1.00 84.75 106 VAL A N 1
ATOM 827 C CA . VAL A 1 106 ? -1.636 -8.087 18.222 1.00 84.75 106 VAL A CA 1
ATOM 828 C C . VAL A 1 106 ? -1.621 -7.310 16.906 1.00 84.75 106 VAL A C 1
ATOM 830 O O . VAL A 1 106 ? -0.977 -7.737 15.950 1.00 84.75 106 VAL A O 1
ATOM 833 N N . SER A 1 107 ? -2.297 -6.159 16.850 1.00 83.31 107 SER A N 1
ATOM 834 C CA . SER A 1 107 ? -2.213 -5.258 15.697 1.00 83.31 107 SER A CA 1
ATOM 835 C C . SER A 1 107 ? -0.793 -4.723 15.534 1.00 83.31 107 SER A C 1
ATOM 837 O O . SER A 1 107 ? -0.273 -4.727 14.425 1.00 83.31 107 SER A O 1
ATOM 839 N N . LEU A 1 108 ? -0.141 -4.335 16.633 1.00 87.81 108 LEU A N 1
ATOM 840 C CA . LEU A 1 108 ? 1.230 -3.830 16.618 1.00 87.81 108 LEU A CA 1
ATOM 841 C C . LEU A 1 108 ? 2.222 -4.872 16.078 1.00 87.81 108 LEU A C 1
ATOM 843 O O . LEU A 1 108 ? 2.998 -4.564 15.171 1.00 87.81 108 LEU A O 1
ATOM 847 N N . TYR A 1 109 ? 2.169 -6.110 16.578 1.00 90.56 109 TYR A N 1
ATOM 848 C CA . TYR A 1 109 ? 3.020 -7.193 16.077 1.00 90.56 109 TYR A CA 1
ATOM 849 C C . TYR A 1 109 ? 2.750 -7.507 14.605 1.00 90.56 109 TYR A C 1
ATOM 851 O O . TYR A 1 109 ? 3.699 -7.637 13.833 1.00 90.56 109 TYR A O 1
ATOM 859 N N . TRP A 1 110 ? 1.478 -7.574 14.193 1.00 91.44 110 TRP A N 1
ATOM 860 C CA . TRP A 1 110 ? 1.121 -7.819 12.794 1.00 91.44 110 TRP A CA 1
ATOM 861 C C . TRP A 1 110 ? 1.667 -6.735 11.867 1.00 91.44 110 TRP A C 1
ATOM 863 O O . TRP A 1 110 ? 2.327 -7.040 10.878 1.00 91.44 110 TRP A O 1
ATOM 873 N N . VAL A 1 111 ? 1.417 -5.468 12.200 1.00 89.38 111 VAL A N 1
ATOM 874 C CA . VAL A 1 111 ? 1.874 -4.298 11.440 1.00 89.38 111 VAL A CA 1
ATOM 875 C C . VAL A 1 111 ? 3.397 -4.307 11.319 1.00 89.38 111 VAL A C 1
AT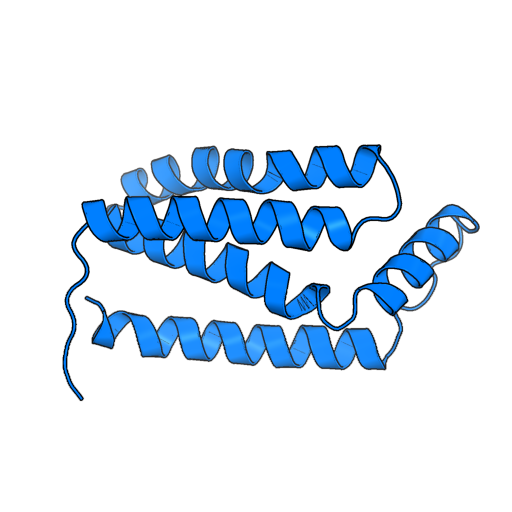OM 877 O O . VAL A 1 111 ? 3.923 -4.108 10.230 1.00 89.38 111 VAL A O 1
ATOM 880 N N . THR A 1 112 ? 4.106 -4.613 12.407 1.00 89.38 112 THR A N 1
ATOM 881 C CA . THR A 1 112 ? 5.575 -4.652 12.414 1.00 89.38 112 THR A CA 1
ATOM 882 C C . THR A 1 112 ? 6.106 -5.789 11.541 1.00 89.38 112 THR A C 1
ATOM 884 O O . THR A 1 112 ? 6.925 -5.559 10.656 1.00 89.38 112 THR A O 1
ATOM 887 N N . PHE A 1 113 ? 5.598 -7.009 11.734 1.00 92.75 113 PHE A N 1
ATOM 888 C CA . PHE A 1 113 ? 6.048 -8.185 10.990 1.00 92.75 113 PHE A CA 1
ATOM 889 C C . PHE A 1 113 ? 5.725 -8.084 9.494 1.00 92.75 113 PHE A C 1
ATOM 891 O O . PHE A 1 113 ? 6.571 -8.368 8.646 1.00 92.75 113 PHE A O 1
ATOM 898 N N . SER A 1 114 ? 4.514 -7.631 9.158 1.00 92.12 114 SER A N 1
ATOM 899 C CA . SER A 1 114 ? 4.098 -7.437 7.767 1.00 92.12 114 SER A CA 1
ATOM 900 C C . SER A 1 114 ? 4.880 -6.323 7.076 1.00 92.12 114 SER A C 1
ATOM 902 O O . SER A 1 114 ? 5.255 -6.505 5.920 1.00 92.12 114 SER A O 1
ATOM 904 N N . ALA A 1 115 ? 5.204 -5.223 7.766 1.00 89.94 115 ALA A N 1
ATOM 905 C CA . ALA A 1 115 ? 6.068 -4.181 7.217 1.00 89.94 115 ALA A CA 1
ATOM 906 C C . ALA A 1 115 ? 7.452 -4.736 6.857 1.00 89.94 115 ALA A C 1
ATOM 908 O O . ALA A 1 115 ? 7.913 -4.558 5.730 1.00 89.94 115 ALA A O 1
ATOM 909 N N . THR A 1 116 ? 8.088 -5.468 7.779 1.00 91.81 116 THR A N 1
ATOM 910 C CA . THR A 1 116 ? 9.391 -6.098 7.528 1.00 91.81 116 THR A CA 1
ATOM 911 C C . THR A 1 116 ? 9.321 -7.078 6.357 1.00 91.81 116 THR A C 1
ATOM 913 O O . THR A 1 116 ? 10.155 -7.012 5.454 1.00 91.81 116 THR A O 1
ATOM 916 N N . GLY A 1 117 ? 8.301 -7.939 6.322 1.00 93.31 117 GLY A N 1
ATOM 917 C CA . GLY A 1 117 ? 8.099 -8.892 5.230 1.00 93.31 117 GLY A CA 1
ATOM 918 C C . GLY A 1 117 ? 7.895 -8.218 3.870 1.00 93.31 117 GLY A C 1
ATOM 919 O O . GLY A 1 117 ? 8.487 -8.647 2.881 1.00 93.31 117 GLY A O 1
ATOM 920 N N . CYS A 1 118 ? 7.118 -7.131 3.813 1.00 92.62 118 CYS A N 1
ATOM 921 C CA . CYS A 1 118 ? 6.881 -6.387 2.576 1.00 92.62 118 CYS A CA 1
ATOM 922 C C . CYS A 1 118 ? 8.142 -5.669 2.079 1.00 92.62 118 CYS A C 1
ATOM 924 O O . CYS A 1 118 ? 8.404 -5.685 0.880 1.00 92.62 118 CYS A O 1
ATOM 926 N N . ILE A 1 119 ? 8.950 -5.092 2.977 1.00 91.19 119 ILE A N 1
ATOM 927 C CA . ILE A 1 119 ? 10.231 -4.462 2.610 1.00 91.19 119 ILE A CA 1
ATOM 928 C C . ILE A 1 119 ? 11.188 -5.504 2.028 1.00 91.19 119 ILE A C 1
ATOM 930 O O . ILE A 1 119 ? 11.781 -5.275 0.976 1.00 91.19 119 ILE A O 1
ATOM 934 N N . ILE A 1 120 ? 11.302 -6.665 2.678 1.00 93.06 120 ILE A N 1
ATOM 935 C CA . ILE A 1 120 ? 12.114 -7.782 2.185 1.00 93.06 120 ILE A CA 1
ATOM 936 C C . ILE A 1 120 ? 11.627 -8.199 0.793 1.00 93.06 120 ILE A C 1
ATOM 938 O O . ILE A 1 120 ? 12.413 -8.205 -0.152 1.00 93.06 120 ILE A O 1
ATOM 942 N N . ALA A 1 121 ? 10.329 -8.472 0.633 1.00 90.88 121 ALA A N 1
ATOM 943 C CA . ALA A 1 121 ? 9.755 -8.853 -0.655 1.00 90.88 121 ALA A CA 1
ATOM 944 C C . ALA A 1 121 ? 10.014 -7.795 -1.740 1.00 90.88 121 ALA A C 1
ATOM 946 O O . ALA A 1 121 ? 10.415 -8.142 -2.844 1.00 90.88 121 ALA A O 1
ATOM 947 N N . MET A 1 122 ? 9.866 -6.510 -1.417 1.00 90.62 122 MET A N 1
ATOM 948 C CA . MET A 1 122 ? 10.135 -5.401 -2.332 1.00 90.62 122 MET A CA 1
ATOM 949 C C . MET A 1 122 ? 11.600 -5.361 -2.801 1.00 90.62 122 MET A C 1
ATOM 951 O O . MET A 1 122 ? 11.867 -5.060 -3.962 1.00 90.62 122 MET A O 1
ATOM 955 N N . ILE A 1 123 ? 12.563 -5.686 -1.939 1.00 89.88 123 ILE A N 1
ATOM 956 C CA . ILE A 1 123 ? 13.979 -5.729 -2.332 1.00 89.88 123 ILE A CA 1
ATOM 957 C C . ILE A 1 123 ? 14.253 -6.938 -3.239 1.00 89.88 123 ILE A C 1
ATOM 959 O O . ILE A 1 123 ? 14.940 -6.806 -4.248 1.00 89.88 123 ILE A O 1
ATOM 963 N N . TYR A 1 124 ? 13.690 -8.105 -2.914 1.00 90.00 124 TYR A N 1
ATOM 964 C CA . TYR A 1 124 ? 13.941 -9.343 -3.662 1.00 90.00 124 TYR A CA 1
ATOM 965 C C . TYR A 1 124 ? 13.151 -9.465 -4.973 1.00 90.00 124 TYR A C 1
ATOM 967 O O . TYR A 1 124 ? 13.595 -10.170 -5.878 1.00 90.00 124 TYR A O 1
ATOM 975 N N . LEU A 1 125 ? 11.999 -8.799 -5.100 1.00 87.69 125 LEU A N 1
ATOM 976 C CA . LEU A 1 125 ? 11.166 -8.852 -6.306 1.00 87.69 125 LEU A CA 1
ATOM 977 C C . LEU A 1 125 ? 11.692 -7.962 -7.434 1.00 87.69 125 LEU A C 1
ATOM 979 O O . LEU A 1 125 ? 11.569 -8.344 -8.594 1.00 87.69 125 LEU A O 1
ATOM 983 N N . TRP A 1 126 ? 12.312 -6.819 -7.120 1.00 86.69 126 TRP A N 1
ATOM 984 C CA . TRP A 1 126 ? 12.851 -5.911 -8.138 1.00 86.69 126 TRP A CA 1
ATOM 985 C C . TRP A 1 126 ? 13.793 -6.597 -9.150 1.00 86.69 126 TRP A C 1
ATOM 987 O O . TRP A 1 126 ? 13.487 -6.549 -10.337 1.00 86.69 126 TRP A O 1
ATOM 997 N N . PRO A 1 127 ? 14.862 -7.317 -8.746 1.00 85.31 127 PRO A N 1
ATOM 998 C CA . PRO A 1 127 ? 15.793 -7.942 -9.698 1.00 85.31 127 PRO A CA 1
ATOM 999 C C . PRO A 1 127 ? 15.178 -9.077 -10.539 1.00 85.31 127 PRO A C 1
ATOM 1001 O O . PRO A 1 127 ? 15.807 -9.571 -11.476 1.00 85.31 127 PRO A O 1
ATOM 1004 N N . VAL A 1 128 ? 13.974 -9.541 -10.186 1.00 85.50 128 VAL A N 1
ATOM 1005 C CA . VAL A 1 128 ? 13.218 -10.547 -10.949 1.00 85.50 128 VAL A CA 1
ATOM 1006 C C . VAL A 1 128 ? 12.332 -9.891 -12.017 1.00 85.50 128 VAL A C 1
ATOM 1008 O O . VAL A 1 128 ? 12.024 -10.538 -13.023 1.00 85.50 128 VAL A O 1
ATOM 1011 N N . LEU A 1 129 ? 11.925 -8.639 -11.779 1.00 80.38 129 LEU A N 1
ATOM 1012 C CA . LEU A 1 129 ? 10.965 -7.878 -12.581 1.00 80.38 129 LEU A CA 1
ATOM 1013 C C . LEU A 1 129 ? 11.605 -6.777 -13.447 1.00 80.38 129 LEU A C 1
ATOM 1015 O O . LEU A 1 129 ? 10.921 -6.235 -14.322 1.00 80.38 129 LEU A O 1
ATOM 1019 N N . GLU A 1 130 ? 12.874 -6.434 -13.188 1.00 69.12 130 GLU A N 1
ATOM 1020 C CA . GLU A 1 130 ? 13.671 -5.518 -14.020 1.00 69.12 130 GLU A CA 1
ATOM 1021 C C . GLU A 1 130 ? 14.074 -6.098 -15.377 1.00 69.12 130 GLU A C 1
ATOM 1023 O O . GLU A 1 130 ? 14.169 -7.338 -15.545 1.00 69.12 130 GLU A O 1
#

Radius of gyration: 16.76 Å; chains: 1; bounding box: 34×33×46 Å

Secondary structure (DSSP, 8-state):
-------HHHHHHHHHHHHHHHHHHHHHH-SSHHHHHHHHHHHHHHHHHHHHHHHHTT--HHHHHHHHHHHHHHHHHHHSTTHHHHHHHHHHHHH-TTS-PPPPHHHHHHHHHHHHHHHHHHHHHHHHH-